Protein AF-A0A2G2LUG5-F1 (afdb_monomer_lite)

Secondary structure (DSSP, 8-state):
------PPPHHHHHHHHHHHHHHT--HHHHHHHHHHHHHHHHHHHHHHHHHHHHHHHHHHTT----HHHHHHHHHHTTSTTPPPPP--

Foldseek 3Di:
DDDDDDDDDPVPVVVLVVVCVVVVHDSVVVVVVVVVVVVVVVVVVVVVVVVVVVVVVCVVVVVDDDPVLQVVQVVQPPPPDRDDHDHD

Structure (mmCIF, N/CA/C/O backbone):
data_AF-A0A2G2LUG5-F1
#
_entry.id   AF-A0A2G2LUG5-F1
#
loop_
_atom_site.group_PDB
_atom_site.id
_atom_site.type_symbol
_atom_site.label_atom_id
_atom_site.label_alt_id
_atom_site.label_comp_id
_atom_site.label_asym_id
_atom_site.label_entity_id
_atom_site.label_seq_id
_atom_site.pdbx_PDB_ins_code
_atom_site.Cartn_x
_atom_site.Cartn_y
_atom_site.Cartn_z
_atom_site.occupancy
_atom_site.B_iso_or_equiv
_atom_site.auth_seq_id
_atom_site.auth_comp_id
_atom_site.auth_asym_id
_atom_site.auth_atom_id
_atom_site.pdbx_PDB_model_num
ATOM 1 N N . MET A 1 1 ? 4.323 -15.953 -20.339 1.00 66.62 1 MET A N 1
ATOM 2 C CA . MET A 1 1 ? 4.407 -14.496 -20.089 1.00 66.62 1 MET A CA 1
ATOM 3 C C . MET A 1 1 ? 3.706 -13.792 -21.233 1.00 66.62 1 MET A C 1
ATOM 5 O O . MET A 1 1 ? 4.019 -14.104 -22.374 1.00 66.62 1 MET A O 1
ATOM 9 N N . GLY A 1 2 ? 2.730 -12.931 -20.939 1.00 87.00 2 GLY A N 1
ATOM 10 C CA . GLY A 1 2 ? 2.101 -12.084 -21.956 1.00 87.00 2 GLY A CA 1
ATOM 11 C C . GLY A 1 2 ? 3.002 -10.899 -22.299 1.00 87.00 2 GLY A C 1
ATOM 12 O O . GLY A 1 2 ? 3.762 -10.443 -21.446 1.00 87.00 2 GLY A O 1
ATOM 13 N N . VAL A 1 3 ? 2.932 -10.420 -23.539 1.00 89.12 3 VAL A N 1
ATOM 14 C CA . VAL A 1 3 ? 3.627 -9.207 -23.981 1.00 89.12 3 VAL A CA 1
ATOM 15 C C . VAL A 1 3 ? 2.572 -8.168 -24.320 1.00 89.12 3 VAL A C 1
ATOM 17 O O . VAL A 1 3 ? 1.680 -8.433 -25.123 1.00 89.12 3 VAL A O 1
ATOM 20 N N . THR A 1 4 ? 2.696 -6.987 -23.723 1.00 90.69 4 THR A N 1
ATOM 21 C CA . THR A 1 4 ? 1.843 -5.835 -24.016 1.00 90.69 4 THR A CA 1
ATOM 22 C C . THR A 1 4 ? 2.714 -4.735 -24.601 1.00 90.69 4 THR A C 1
ATOM 24 O O . THR A 1 4 ? 3.714 -4.350 -23.997 1.00 90.69 4 THR A O 1
ATOM 27 N N . SER A 1 5 ? 2.348 -4.229 -25.780 1.00 91.56 5 SER A N 1
ATOM 2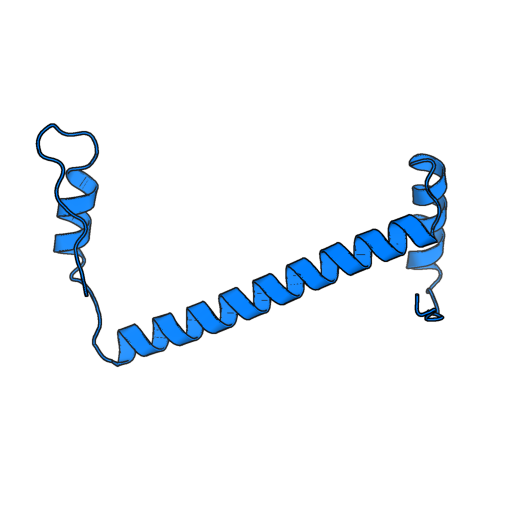8 C CA . SER A 1 5 ? 2.995 -3.051 -26.361 1.00 91.56 5 SER A CA 1
ATOM 29 C C . SER A 1 5 ? 2.359 -1.788 -25.786 1.00 91.56 5 SER A C 1
ATOM 31 O O . SER A 1 5 ? 1.136 -1.660 -25.775 1.00 91.56 5 SER A O 1
ATOM 33 N N . VAL A 1 6 ? 3.183 -0.863 -25.297 1.00 90.62 6 VAL A N 1
ATOM 34 C CA . VAL A 1 6 ? 2.738 0.402 -24.704 1.00 90.62 6 VAL A CA 1
ATOM 35 C C . VAL A 1 6 ? 3.417 1.544 -25.445 1.00 90.62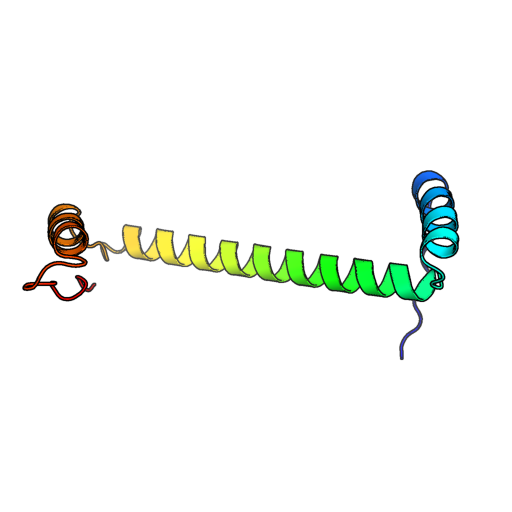 6 VAL A C 1
ATOM 37 O O . VAL A 1 6 ? 4.634 1.538 -25.621 1.00 90.62 6 VAL A O 1
ATOM 40 N N . ARG A 1 7 ? 2.634 2.539 -25.870 1.00 94.25 7 ARG A N 1
ATOM 41 C CA . ARG A 1 7 ? 3.170 3.780 -26.436 1.00 94.25 7 ARG A CA 1
ATOM 42 C C . ARG A 1 7 ? 3.595 4.698 -25.292 1.00 94.25 7 ARG A C 1
ATOM 44 O O . ARG A 1 7 ? 2.750 5.121 -24.508 1.00 94.25 7 ARG A O 1
ATOM 51 N N . LEU A 1 8 ? 4.886 5.000 -25.211 1.00 93.94 8 LEU A N 1
ATOM 52 C CA . LEU A 1 8 ? 5.424 5.967 -24.258 1.00 93.94 8 LEU A CA 1
ATOM 53 C C . LEU A 1 8 ? 5.490 7.345 -24.913 1.00 93.94 8 LEU A C 1
ATOM 55 O O . LEU A 1 8 ? 5.871 7.465 -26.075 1.00 93.94 8 LEU A O 1
ATOM 59 N N . GLN A 1 9 ? 5.092 8.375 -24.170 1.00 96.56 9 GLN A N 1
ATOM 60 C CA . GLN A 1 9 ? 5.305 9.753 -24.596 1.00 96.56 9 GLN A CA 1
ATOM 61 C C . GLN A 1 9 ? 6.761 10.165 -24.294 1.00 96.56 9 GLN A C 1
ATOM 63 O O . GLN A 1 9 ? 7.356 9.614 -23.355 1.00 96.56 9 GLN A O 1
ATOM 68 N N . PRO A 1 10 ? 7.358 11.105 -25.052 1.00 95.44 10 PRO A N 1
ATOM 69 C CA . PRO A 1 10 ? 8.761 11.497 -24.881 1.00 95.44 10 PRO A CA 1
ATOM 70 C C . PRO A 1 10 ? 9.125 11.948 -23.459 1.00 95.44 10 PRO A C 1
ATOM 72 O O . PRO A 1 10 ? 10.246 11.713 -23.002 1.00 95.44 10 PRO A O 1
ATOM 75 N N . GLU A 1 11 ? 8.185 12.555 -22.735 1.00 96.88 11 GLU A N 1
ATOM 76 C CA . GLU A 1 11 ? 8.350 12.980 -21.343 1.00 96.88 11 GLU A CA 1
ATOM 77 C C . GLU A 1 11 ? 8.485 11.816 -20.352 1.00 96.88 11 GLU A C 1
ATOM 79 O O . GLU A 1 11 ? 8.985 12.018 -19.250 1.00 96.88 11 GLU A O 1
ATOM 84 N N . ILE A 1 12 ? 8.094 10.597 -20.735 1.00 96.00 12 ILE A N 1
ATOM 85 C CA . ILE A 1 12 ? 8.293 9.374 -19.944 1.00 96.00 12 ILE A CA 1
ATOM 86 C C . ILE A 1 12 ? 9.485 8.577 -20.470 1.00 96.00 12 ILE A C 1
ATOM 88 O O . ILE A 1 12 ? 10.287 8.069 -19.686 1.00 96.00 12 ILE A O 1
ATOM 92 N N . GLU A 1 13 ? 9.627 8.473 -21.792 1.00 96.00 13 GLU A N 1
ATOM 93 C CA . GLU A 1 13 ? 10.672 7.658 -22.411 1.00 96.00 13 GLU A CA 1
ATOM 94 C C . GLU A 1 13 ? 12.082 8.176 -22.099 1.00 96.00 13 GLU A C 1
ATOM 96 O O . GLU A 1 13 ? 12.943 7.391 -21.695 1.00 96.00 13 GLU A O 1
ATOM 101 N N . ASN A 1 14 ? 12.315 9.488 -22.217 1.00 96.38 14 ASN A N 1
ATOM 102 C CA . ASN A 1 14 ? 13.643 10.066 -21.992 1.00 96.38 14 ASN A CA 1
ATOM 103 C C . ASN A 1 14 ? 14.114 9.904 -20.531 1.00 96.38 14 ASN A C 1
ATOM 105 O O . ASN A 1 14 ? 15.236 9.431 -20.317 1.00 96.38 14 ASN A O 1
ATOM 109 N N . PRO A 1 15 ? 13.298 10.220 -19.501 1.00 97.44 15 PRO A N 1
ATOM 110 C CA . PRO A 1 15 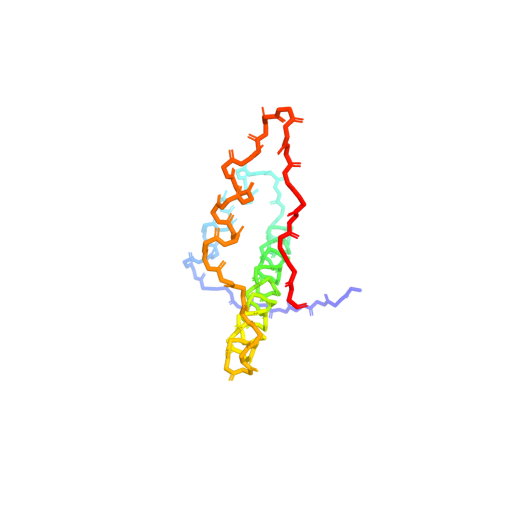? 13.679 9.942 -18.117 1.00 97.44 15 PRO A CA 1
ATOM 111 C C . PRO A 1 15 ? 13.866 8.451 -17.829 1.00 97.44 15 PRO A C 1
ATOM 113 O O . PRO A 1 15 ? 14.790 8.095 -17.098 1.00 97.44 15 PRO A O 1
ATOM 116 N N . LEU A 1 16 ? 13.034 7.580 -18.410 1.00 97.00 16 LEU A N 1
ATOM 117 C CA . LEU A 1 16 ? 13.141 6.133 -18.224 1.00 97.00 16 LEU A CA 1
ATOM 118 C C . LEU A 1 16 ? 14.458 5.580 -18.784 1.00 97.00 16 LEU A C 1
ATOM 120 O O . LEU A 1 16 ? 15.101 4.772 -18.118 1.00 97.00 16 LEU A O 1
ATOM 124 N N . GLU A 1 17 ? 14.879 6.032 -19.966 1.00 97.19 17 GLU A N 1
ATOM 125 C CA . GLU A 1 17 ? 16.158 5.658 -20.587 1.00 97.19 17 GLU A CA 1
ATOM 126 C C . GLU A 1 17 ? 17.363 6.136 -19.756 1.00 97.19 17 GLU A C 1
ATOM 128 O O . GLU A 1 17 ? 18.348 5.417 -19.567 1.00 97.19 17 GLU A O 1
ATOM 133 N N . ASN A 1 18 ? 17.291 7.348 -19.206 1.00 97.81 18 ASN A N 1
ATOM 134 C CA . ASN A 1 18 ? 18.340 7.859 -18.325 1.00 97.81 18 ASN A CA 1
ATOM 135 C C . ASN A 1 18 ? 18.408 7.063 -17.015 1.00 97.81 18 ASN A C 1
ATOM 137 O O . ASN A 1 18 ? 19.495 6.717 -16.546 1.00 97.81 18 ASN A O 1
ATOM 141 N N . LEU A 1 19 ? 17.250 6.733 -16.440 1.00 97.75 19 LEU A N 1
ATOM 142 C CA . LEU A 1 19 ? 17.160 5.942 -15.220 1.00 97.75 19 LEU A CA 1
ATOM 143 C C . LEU A 1 19 ? 17.659 4.509 -15.436 1.00 97.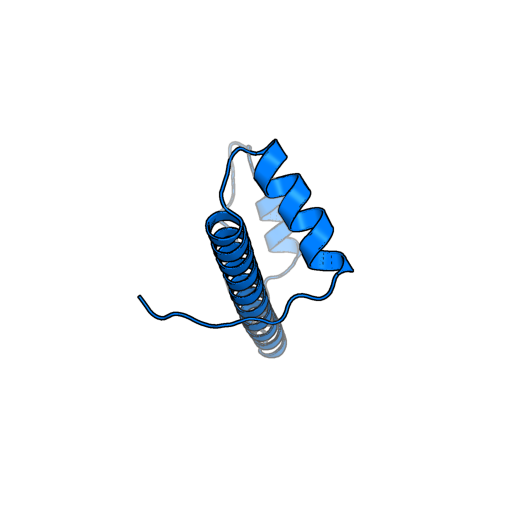75 19 LEU A C 1
ATOM 145 O O . LEU A 1 19 ? 18.384 3.991 -14.589 1.00 97.75 19 LEU A O 1
ATOM 149 N N . SER A 1 20 ? 17.336 3.891 -16.575 1.00 98.19 20 SER A N 1
ATOM 150 C CA . SER A 1 20 ? 17.800 2.544 -16.921 1.00 98.19 20 SER A CA 1
ATOM 151 C C . SER A 1 20 ? 19.324 2.469 -16.986 1.00 98.19 20 SER A C 1
ATOM 153 O O . SER A 1 20 ? 19.916 1.555 -16.415 1.00 98.19 20 SER A O 1
ATOM 155 N N . LYS A 1 21 ? 19.970 3.477 -17.588 1.00 97.94 21 LYS A N 1
ATOM 156 C CA . LYS A 1 21 ? 21.438 3.588 -17.623 1.00 97.94 21 LYS A CA 1
ATOM 157 C C . LYS A 1 21 ? 22.029 3.810 -16.234 1.00 97.94 21 LYS A C 1
ATOM 159 O O . LYS A 1 21 ? 22.989 3.145 -15.867 1.00 97.94 21 LYS A O 1
ATOM 164 N N . LYS A 1 22 ? 21.447 4.722 -15.448 1.00 98.19 22 LYS A N 1
ATOM 165 C CA . LYS A 1 22 ? 21.936 5.057 -14.100 1.00 98.19 22 LYS A CA 1
ATOM 166 C C . LYS A 1 22 ? 21.873 3.870 -13.137 1.00 98.19 22 LYS A C 1
ATOM 168 O O . LYS A 1 22 ? 22.743 3.738 -12.284 1.00 98.19 22 LYS A O 1
ATOM 173 N N . LEU A 1 23 ? 20.829 3.051 -13.243 1.00 97.44 23 LEU A N 1
ATOM 174 C CA . LEU A 1 23 ? 20.600 1.912 -12.353 1.00 97.44 23 LEU A CA 1
ATOM 175 C C . LEU A 1 23 ? 21.190 0.596 -12.871 1.00 97.44 23 LEU A C 1
ATOM 177 O O . LEU A 1 23 ? 21.072 -0.407 -12.173 1.00 97.44 23 LEU A O 1
ATOM 181 N N . ASP A 1 24 ? 21.774 0.586 -14.072 1.00 97.31 24 ASP A N 1
ATOM 182 C CA . ASP A 1 24 ? 22.219 -0.630 -14.764 1.00 97.31 24 ASP A CA 1
ATOM 183 C C . ASP A 1 24 ? 21.114 -1.709 -14.824 1.00 97.31 24 ASP A C 1
ATOM 185 O O . ASP A 1 24 ? 21.250 -2.871 -14.420 1.00 97.31 24 ASP A O 1
ATOM 189 N N . ARG A 1 25 ? 19.927 -1.280 -15.269 1.00 97.88 25 ARG A N 1
ATOM 190 C CA . ARG A 1 25 ? 18.729 -2.122 -15.408 1.00 97.88 25 ARG A CA 1
ATOM 191 C C . ARG A 1 25 ? 18.043 -1.849 -16.732 1.00 97.88 25 ARG A C 1
ATOM 193 O O . ARG A 1 25 ? 18.019 -0.721 -17.197 1.00 97.88 25 ARG A O 1
ATOM 200 N N . SER A 1 26 ? 17.416 -2.863 -17.325 1.00 97.38 26 SER A N 1
ATOM 201 C CA . SER A 1 26 ? 16.664 -2.675 -18.571 1.00 97.38 26 SER A CA 1
ATOM 202 C C . SER A 1 26 ? 15.395 -1.841 -18.353 1.00 97.38 26 SER A C 1
ATOM 204 O O . SER A 1 26 ? 14.763 -1.910 -17.295 1.00 97.38 26 SER A O 1
ATOM 206 N N . LYS A 1 27 ? 14.952 -1.113 -19.389 1.00 94.94 27 LYS A N 1
ATOM 207 C CA . LYS A 1 27 ? 13.655 -0.409 -19.371 1.00 94.94 27 LYS A CA 1
ATOM 208 C C . LYS A 1 27 ? 12.502 -1.350 -19.022 1.00 94.94 27 LYS A C 1
ATOM 210 O O . LYS A 1 27 ? 11.651 -1.003 -18.214 1.00 94.94 27 LYS A O 1
ATOM 215 N N . ASN A 1 28 ? 12.515 -2.569 -19.567 1.00 94.56 28 ASN A N 1
ATOM 216 C CA . ASN A 1 28 ? 11.507 -3.587 -19.270 1.00 94.56 28 ASN A CA 1
ATOM 217 C C . ASN A 1 28 ? 11.463 -3.954 -17.777 1.00 94.56 28 ASN A C 1
ATOM 219 O O . ASN A 1 28 ? 10.379 -4.104 -17.218 1.00 94.56 28 ASN A O 1
ATOM 223 N N . TYR A 1 29 ? 12.620 -4.083 -17.119 1.00 96.06 29 TYR A N 1
ATOM 224 C CA . TYR A 1 29 ? 12.672 -4.347 -15.680 1.00 96.06 29 TYR A CA 1
ATOM 225 C C . TYR A 1 29 ? 12.013 -3.211 -14.887 1.00 96.06 29 TYR A C 1
ATOM 227 O O . TYR A 1 29 ? 11.141 -3.464 -14.058 1.00 96.06 29 TYR A O 1
ATOM 235 N N . LEU A 1 30 ? 12.375 -1.961 -15.192 1.00 96.81 30 LEU A N 1
ATOM 236 C CA . LEU A 1 30 ? 11.836 -0.783 -14.509 1.00 96.81 30 LEU A CA 1
ATOM 237 C C . LEU A 1 30 ? 10.333 -0.594 -14.756 1.00 96.81 30 LEU A C 1
ATOM 239 O O . LEU A 1 30 ? 9.600 -0.299 -13.818 1.00 96.81 30 LEU A O 1
ATOM 243 N N . ILE A 1 31 ? 9.856 -0.828 -15.983 1.00 95.75 31 ILE A N 1
ATOM 244 C CA . ILE A 1 31 ? 8.425 -0.779 -16.317 1.00 95.75 31 ILE A CA 1
ATOM 245 C C . ILE A 1 31 ? 7.652 -1.822 -15.505 1.00 95.75 31 ILE A C 1
ATOM 247 O O . ILE A 1 31 ? 6.645 -1.492 -14.883 1.00 95.75 31 ILE A O 1
ATOM 251 N N . ASN A 1 32 ? 8.131 -3.068 -15.457 1.00 95.44 32 ASN A N 1
ATOM 252 C CA . ASN A 1 32 ? 7.471 -4.113 -14.672 1.00 95.44 32 ASN A CA 1
ATOM 253 C C . ASN A 1 32 ? 7.461 -3.785 -13.176 1.00 95.44 32 ASN A C 1
ATOM 255 O O . ASN A 1 32 ? 6.461 -4.032 -12.506 1.00 95.44 32 ASN A O 1
ATOM 259 N N . GLN A 1 33 ? 8.547 -3.214 -12.655 1.00 96.88 33 GLN A N 1
ATOM 260 C CA . GLN A 1 33 ? 8.609 -2.776 -11.265 1.00 96.88 33 GLN A CA 1
ATOM 261 C C . GLN A 1 33 ? 7.583 -1.669 -10.978 1.00 96.88 33 GLN A C 1
ATOM 263 O O . GLN A 1 33 ? 6.797 -1.791 -10.041 1.00 96.88 33 GLN A O 1
ATOM 268 N N . ALA A 1 34 ? 7.515 -0.646 -11.832 1.00 96.31 34 ALA A N 1
ATOM 269 C CA . ALA A 1 34 ? 6.554 0.444 -11.695 1.00 96.31 34 ALA A CA 1
ATOM 270 C C . ALA A 1 34 ? 5.098 -0.046 -11.770 1.00 96.31 34 ALA A C 1
ATOM 272 O O . ALA A 1 34 ? 4.255 0.411 -10.998 1.00 96.31 34 ALA A O 1
ATOM 273 N N . ILE A 1 35 ? 4.801 -1.006 -12.655 1.00 96.00 35 ILE A N 1
ATOM 274 C CA . ILE A 1 35 ? 3.471 -1.625 -12.755 1.00 96.00 35 ILE A CA 1
ATOM 275 C C . ILE A 1 35 ? 3.127 -2.377 -11.466 1.00 96.00 35 ILE A C 1
ATOM 277 O O . ILE A 1 35 ? 2.031 -2.194 -10.941 1.00 96.00 35 ILE A O 1
ATOM 281 N N . LYS A 1 36 ? 4.049 -3.179 -10.917 1.00 97.44 36 LYS A N 1
ATOM 282 C CA . LYS A 1 36 ? 3.827 -3.886 -9.642 1.00 97.44 36 LYS A CA 1
ATOM 283 C C . LYS A 1 36 ? 3.504 -2.913 -8.512 1.00 97.44 36 LYS A C 1
ATOM 285 O O . LYS A 1 36 ? 2.530 -3.109 -7.793 1.00 97.44 36 LYS A O 1
ATOM 290 N N . GLU A 1 37 ? 4.284 -1.846 -8.385 1.00 98.12 37 GLU A N 1
ATOM 291 C CA . GLU A 1 37 ? 4.076 -0.820 -7.358 1.00 98.12 37 GLU A CA 1
ATOM 292 C C . GLU A 1 37 ? 2.781 -0.028 -7.574 1.00 98.12 37 GLU A C 1
ATOM 294 O O . GLU A 1 37 ? 2.119 0.370 -6.616 1.00 98.12 37 GLU A O 1
ATOM 299 N N . PHE A 1 38 ? 2.390 0.222 -8.824 1.00 97.81 38 PHE A N 1
ATOM 300 C CA . PHE A 1 38 ? 1.106 0.844 -9.139 1.00 97.81 38 PHE A CA 1
ATOM 301 C C . PHE A 1 38 ? -0.072 -0.045 -8.725 1.00 97.81 38 PHE A C 1
ATOM 303 O O . PHE A 1 38 ? -0.971 0.428 -8.032 1.00 97.81 38 PHE A O 1
ATOM 310 N N . LEU A 1 39 ? -0.039 -1.329 -9.088 1.00 98.12 39 LEU A N 1
ATOM 311 C CA . LEU A 1 39 ? -1.085 -2.289 -8.732 1.00 98.12 39 LEU A CA 1
ATOM 312 C C . LEU A 1 39 ? -1.198 -2.469 -7.215 1.00 98.12 39 LEU A C 1
ATOM 314 O O . LEU A 1 39 ? -2.304 -2.438 -6.684 1.00 98.12 39 LEU A O 1
ATOM 318 N N . ALA A 1 40 ? -0.069 -2.576 -6.510 1.00 98.19 40 ALA A N 1
ATOM 319 C CA . ALA A 1 40 ? -0.058 -2.672 -5.051 1.00 98.19 40 ALA A CA 1
ATOM 320 C C . ALA A 1 40 ? -0.698 -1.440 -4.390 1.00 98.19 40 ALA A C 1
ATOM 322 O O . ALA A 1 40 ? -1.531 -1.579 -3.497 1.00 98.19 40 ALA A O 1
ATOM 323 N N . ARG A 1 41 ? -0.366 -0.230 -4.865 1.00 98.31 41 ARG A N 1
ATOM 324 C CA . ARG A 1 41 ? -0.985 1.011 -4.373 1.00 98.31 41 ARG A CA 1
ATOM 325 C C . ARG A 1 41 ? -2.488 1.045 -4.629 1.00 98.31 41 ARG A C 1
ATOM 327 O O . ARG A 1 41 ? -3.226 1.435 -3.732 1.00 98.31 41 ARG A O 1
ATOM 334 N N . LYS A 1 42 ? -2.939 0.626 -5.816 1.00 98.12 42 LYS A N 1
ATOM 335 C CA . LYS A 1 42 ? -4.368 0.604 -6.158 1.00 98.12 42 LYS A CA 1
ATOM 336 C C . LYS A 1 42 ? -5.156 -0.404 -5.332 1.00 98.12 42 LYS A C 1
ATOM 338 O O . LYS A 1 42 ? -6.212 -0.054 -4.825 1.00 98.12 42 LYS A O 1
ATOM 343 N N . SER A 1 43 ? -4.606 -1.596 -5.118 1.00 97.62 43 SER A N 1
ATOM 344 C CA . SER A 1 43 ? -5.221 -2.599 -4.245 1.00 97.62 43 SER A CA 1
ATOM 345 C C . SER A 1 43 ? -5.331 -2.112 -2.797 1.00 97.62 43 SER A C 1
ATOM 347 O O . SER A 1 43 ? -6.365 -2.306 -2.167 1.00 97.62 43 SER A O 1
ATOM 349 N N . LEU A 1 44 ? -4.302 -1.432 -2.277 1.00 98.00 44 LEU A N 1
ATOM 350 C CA . LEU A 1 44 ? -4.347 -0.859 -0.930 1.00 98.00 44 LEU A CA 1
ATOM 351 C C . LEU A 1 44 ? -5.368 0.283 -0.813 1.00 98.00 44 LEU A C 1
ATOM 353 O O . LEU A 1 44 ? -6.029 0.415 0.213 1.00 98.00 44 LEU A O 1
ATOM 357 N N . GLU A 1 45 ? -5.479 1.128 -1.838 1.00 98.06 45 GLU A N 1
ATOM 358 C CA . GLU A 1 45 ? -6.474 2.205 -1.900 1.00 98.06 45 GLU A CA 1
ATOM 359 C C . GLU A 1 45 ? -7.901 1.645 -1.867 1.00 98.06 45 GLU A C 1
ATOM 361 O O . GLU A 1 45 ? -8.717 2.109 -1.075 1.00 98.06 45 GLU A O 1
ATOM 366 N N . GLU A 1 46 ? -8.173 0.610 -2.663 1.00 97.88 46 GLU A N 1
ATOM 367 C CA . GLU A 1 46 ? -9.463 -0.085 -2.694 1.00 97.88 46 GLU A CA 1
ATOM 368 C C . GLU A 1 46 ? -9.786 -0.751 -1.350 1.00 97.88 46 GLU A C 1
ATOM 370 O O . GLU A 1 46 ? -10.868 -0.546 -0.806 1.00 97.88 46 GLU A O 1
ATOM 375 N N . GLN A 1 47 ? -8.819 -1.447 -0.743 1.00 98.12 47 GLN A N 1
ATOM 376 C CA . GLN A 1 47 ? -8.995 -2.037 0.586 1.00 98.12 47 GLN A CA 1
ATOM 377 C C . GLN A 1 47 ? -9.356 -0.976 1.637 1.00 98.12 47 GLN A C 1
ATOM 379 O O . GLN A 1 47 ? -10.306 -1.153 2.397 1.00 98.12 47 GLN A O 1
ATOM 384 N N . ARG A 1 48 ? -8.619 0.140 1.674 1.00 98.06 48 ARG A N 1
ATOM 385 C CA . ARG A 1 48 ? -8.882 1.242 2.614 1.00 98.06 48 ARG A CA 1
ATOM 386 C C . ARG A 1 48 ? -10.251 1.866 2.388 1.00 98.06 48 ARG A C 1
ATOM 388 O O . ARG A 1 48 ? -10.906 2.270 3.349 1.00 98.06 48 ARG A O 1
ATOM 395 N N . TRP A 1 49 ? -10.678 1.967 1.133 1.00 98.06 49 TRP A N 1
ATOM 396 C CA . TRP A 1 49 ? -12.004 2.459 0.792 1.00 98.06 49 TRP A CA 1
ATOM 397 C C . TRP A 1 49 ? -13.091 1.538 1.351 1.00 98.06 49 TRP A C 1
ATOM 399 O O . TRP A 1 49 ? -13.973 2.001 2.075 1.00 98.06 49 TRP A O 1
ATOM 409 N N . ASP A 1 50 ? -12.977 0.232 1.120 1.00 98.06 50 ASP A N 1
ATOM 410 C CA . ASP A 1 50 ? -13.923 -0.760 1.634 1.00 98.06 50 ASP A CA 1
ATOM 411 C C . ASP A 1 50 ? -13.965 -0.792 3.167 1.00 98.06 50 ASP A C 1
ATOM 413 O O . ASP A 1 50 ? -15.041 -0.863 3.765 1.0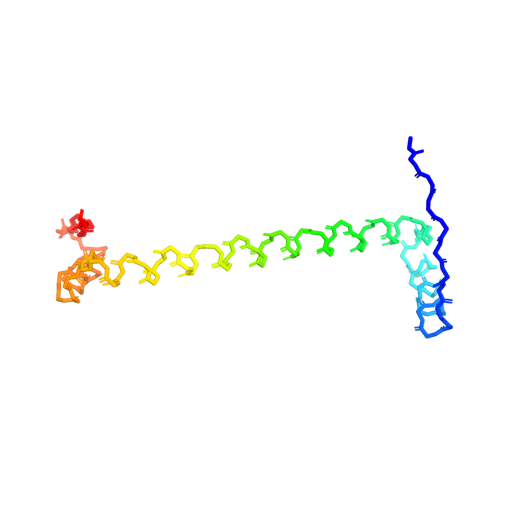0 98.06 50 ASP A O 1
ATOM 417 N N . GLU A 1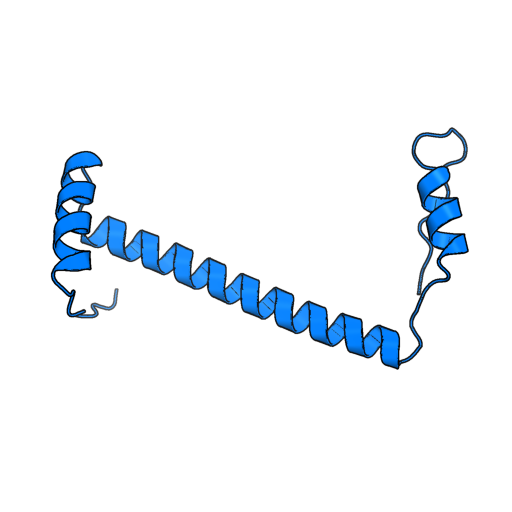 51 ? -12.807 -0.720 3.825 1.00 97.75 51 GLU A N 1
ATOM 418 C CA . GLU A 1 51 ? -12.700 -0.602 5.285 1.00 97.75 51 GLU A CA 1
ATOM 419 C C . GLU A 1 51 ? -13.396 0.663 5.800 1.00 97.75 51 GLU A C 1
ATOM 421 O O . GLU A 1 51 ? -14.132 0.606 6.786 1.00 97.75 51 GLU A O 1
ATOM 426 N N . THR A 1 52 ? -13.232 1.788 5.102 1.00 97.50 52 THR A N 1
ATOM 427 C CA . THR A 1 52 ? -13.873 3.062 5.457 1.00 97.50 52 THR A CA 1
ATOM 428 C C . THR A 1 52 ? -15.393 2.965 5.370 1.00 97.50 52 THR A C 1
ATOM 430 O O . THR A 1 52 ? -16.090 3.383 6.295 1.00 97.50 52 THR A O 1
ATOM 433 N N . ILE A 1 53 ? -15.927 2.379 4.295 1.00 97.81 53 ILE A N 1
ATOM 434 C CA . ILE A 1 53 ? -17.373 2.176 4.141 1.00 97.81 53 ILE A CA 1
ATOM 435 C C . ILE A 1 53 ? -17.916 1.278 5.258 1.00 97.81 53 ILE A C 1
ATOM 437 O O . ILE A 1 53 ? -18.903 1.636 5.901 1.00 97.81 53 ILE A O 1
ATOM 441 N N . LYS A 1 54 ? -17.232 0.168 5.566 1.00 96.31 54 LYS A N 1
ATOM 442 C CA . LYS A 1 54 ? -17.611 -0.722 6.678 1.00 96.31 54 LYS A CA 1
ATOM 443 C C . LYS A 1 54 ? -17.609 0.000 8.027 1.00 96.31 54 LYS A C 1
ATOM 445 O O . LYS A 1 54 ? -18.532 -0.192 8.817 1.00 96.31 54 LYS A O 1
ATOM 450 N N . ALA A 1 55 ? -16.607 0.838 8.292 1.00 94.12 55 ALA A N 1
ATOM 451 C CA . ALA A 1 55 ? -16.533 1.628 9.520 1.00 94.12 55 ALA A CA 1
ATOM 452 C C . ALA A 1 55 ? -17.694 2.631 9.623 1.00 94.12 55 ALA A C 1
ATOM 454 O O . ALA A 1 55 ? -18.339 2.725 10.669 1.00 94.12 55 ALA A O 1
ATOM 455 N N . ILE A 1 56 ? -18.018 3.328 8.528 1.00 96.56 56 ILE A N 1
ATOM 456 C CA . ILE A 1 56 ? -19.162 4.250 8.463 1.00 96.56 56 ILE A CA 1
ATOM 457 C C . ILE A 1 56 ? -20.476 3.511 8.745 1.00 96.56 56 ILE A C 1
ATOM 459 O O . ILE A 1 56 ? -21.305 4.006 9.510 1.00 96.56 56 ILE A O 1
ATOM 463 N N . ASP A 1 57 ? -20.672 2.329 8.163 1.00 96.56 57 ASP A N 1
ATOM 464 C CA . ASP A 1 57 ? -21.882 1.533 8.385 1.00 96.56 57 ASP A CA 1
ATOM 465 C C . ASP A 1 57 ? -21.977 1.007 9.825 1.00 96.56 57 ASP A C 1
ATOM 467 O O . ASP A 1 57 ? -23.064 1.019 10.407 1.00 96.56 57 ASP A O 1
ATOM 471 N N . SER A 1 58 ? -20.851 0.633 10.446 1.00 94.06 58 SER A N 1
ATOM 472 C CA . SER A 1 58 ? -20.792 0.271 11.870 1.00 94.06 58 SER A CA 1
ATOM 473 C C . SER A 1 58 ? -21.326 1.405 12.746 1.00 94.06 58 SER A C 1
ATOM 475 O O . SER A 1 58 ? -22.262 1.197 13.523 1.00 94.06 58 SER A O 1
ATOM 477 N N . VAL A 1 59 ? -20.819 2.626 12.543 1.00 93.69 59 VAL A N 1
ATOM 478 C CA . VAL A 1 59 ? -21.258 3.817 13.286 1.00 93.69 59 VAL A CA 1
ATOM 479 C C . VAL A 1 59 ? -22.744 4.096 13.056 1.00 93.69 59 VAL A C 1
ATOM 481 O O . VAL A 1 59 ? -23.485 4.293 14.017 1.00 93.69 59 VAL A O 1
ATOM 484 N N . LYS A 1 60 ? -23.217 4.048 11.803 1.00 95.19 60 LYS A N 1
ATOM 485 C CA . LYS A 1 60 ? -24.646 4.229 11.478 1.00 95.19 60 LYS A CA 1
ATOM 486 C C . LYS A 1 60 ? -25.543 3.189 12.148 1.00 95.19 60 LYS A C 1
ATOM 488 O O . LYS A 1 60 ? -26.680 3.503 12.484 1.00 95.19 60 LYS A O 1
ATOM 493 N N . SER A 1 61 ? -25.046 1.969 12.343 1.00 95.19 61 SER A N 1
ATOM 494 C CA . SER A 1 61 ? -25.768 0.895 13.035 1.00 95.19 61 SER A CA 1
ATOM 495 C C . SER A 1 61 ? -25.723 0.992 14.566 1.00 95.19 61 SER A C 1
ATOM 497 O O . SER A 1 61 ? -26.253 0.113 15.240 1.00 95.19 61 SER A O 1
ATOM 499 N N . GLY A 1 62 ? -25.103 2.038 15.124 1.00 93.56 62 GLY A N 1
ATOM 500 C CA . GLY A 1 62 ? -24.974 2.233 16.570 1.00 93.56 62 GLY A CA 1
ATOM 501 C C . GLY A 1 62 ? -23.908 1.355 17.229 1.00 93.56 62 GLY A C 1
ATOM 502 O O . GLY A 1 62 ? -23.806 1.351 18.450 1.00 93.56 62 GLY A O 1
ATOM 503 N N . LYS A 1 63 ? -23.097 0.636 16.442 1.00 93.12 63 LYS A N 1
ATOM 504 C CA . LYS A 1 63 ? -21.942 -0.129 16.927 1.00 93.12 63 LYS A CA 1
ATOM 505 C C . LYS A 1 63 ? -20.781 0.828 17.181 1.00 93.12 63 LYS A C 1
ATOM 507 O O . LYS A 1 63 ? -19.879 0.963 16.347 1.00 93.12 63 LYS A O 1
ATOM 512 N N . VAL A 1 64 ? -20.852 1.519 18.313 1.00 92.25 64 VAL A N 1
ATOM 513 C CA . VAL A 1 64 ? -19.851 2.472 18.801 1.00 92.25 64 VAL A CA 1
ATOM 514 C C . VAL A 1 64 ? -19.490 2.160 20.251 1.00 92.25 64 VAL A C 1
ATOM 516 O O . VAL A 1 64 ? -20.334 1.707 21.016 1.00 92.25 64 VAL A O 1
ATOM 519 N N . ILE A 1 65 ? -18.240 2.429 20.620 1.00 93.25 65 ILE A N 1
ATOM 520 C CA . ILE A 1 65 ? -17.753 2.365 22.003 1.00 93.25 65 ILE A CA 1
ATOM 521 C C . ILE A 1 65 ? -17.745 3.789 22.562 1.00 93.25 65 ILE A C 1
ATOM 523 O O . ILE A 1 65 ? -17.458 4.743 21.832 1.00 93.25 65 ILE A O 1
ATOM 527 N N . ALA A 1 66 ? -18.065 3.948 23.846 1.00 94.00 66 ALA A N 1
ATOM 528 C CA . ALA A 1 66 ? -17.997 5.243 24.505 1.00 94.00 66 ALA A CA 1
ATOM 529 C C . ALA A 1 66 ? -16.544 5.737 24.595 1.00 94.00 66 ALA A C 1
ATOM 531 O O . ALA A 1 66 ? -15.663 5.024 25.066 1.00 94.00 66 ALA A O 1
ATOM 532 N N . GLU A 1 67 ? -16.306 6.994 24.214 1.00 94.62 67 GLU A N 1
ATOM 533 C CA . GLU A 1 67 ? -14.983 7.636 24.291 1.00 94.62 67 GLU A CA 1
ATOM 534 C C . GLU A 1 67 ? -14.343 7.476 25.678 1.00 94.62 67 GLU A C 1
ATOM 536 O O . GLU A 1 67 ? -13.161 7.174 25.788 1.00 94.62 67 GLU A O 1
ATOM 541 N N . LYS A 1 68 ? -15.146 7.617 26.739 1.00 96.25 68 LYS A N 1
ATOM 542 C CA . LYS A 1 68 ? -14.683 7.486 28.120 1.00 96.25 68 LYS A CA 1
ATOM 543 C C . LYS A 1 68 ? -14.052 6.117 28.402 1.00 96.25 68 LYS A C 1
ATOM 545 O O . LYS A 1 68 ? -12.994 6.074 29.015 1.00 96.25 68 LYS A O 1
ATOM 550 N N . GLU A 1 69 ? -14.668 5.032 27.936 1.00 94.69 69 GLU A N 1
ATOM 551 C CA . GLU A 1 69 ? -14.141 3.671 28.124 1.00 94.69 69 GLU A CA 1
ATOM 552 C C . GLU A 1 69 ? -12.825 3.479 27.358 1.00 94.69 69 GLU A C 1
ATOM 554 O O . GLU A 1 69 ? -11.893 2.855 27.860 1.00 94.69 69 GLU A O 1
ATOM 559 N N . VAL A 1 70 ? -12.718 4.070 26.162 1.00 95.88 70 VAL A N 1
ATOM 560 C CA . VAL A 1 70 ? -11.475 4.066 25.377 1.00 95.88 70 VAL A CA 1
ATOM 561 C C . VAL A 1 70 ? -10.375 4.858 26.085 1.00 95.88 70 VAL A C 1
ATOM 563 O O . VAL A 1 70 ? -9.245 4.385 26.148 1.00 95.88 70 VAL A O 1
ATOM 566 N N . ASN A 1 71 ? -10.688 6.032 26.635 1.00 96.94 71 ASN A N 1
ATOM 567 C CA . ASN A 1 71 ? -9.715 6.868 27.340 1.00 96.94 71 ASN A CA 1
ATOM 568 C C . ASN A 1 71 ? -9.213 6.190 28.620 1.00 96.94 71 ASN A C 1
ATOM 570 O O . ASN A 1 71 ? -8.006 6.123 28.821 1.00 96.94 71 ASN A O 1
ATOM 574 N N . GLU A 1 72 ? -10.109 5.630 29.439 1.00 96.44 72 GLU A N 1
ATOM 575 C CA . GLU A 1 72 ? -9.729 4.884 30.650 1.00 96.44 72 GLU A CA 1
ATOM 576 C C . GLU A 1 72 ? -8.798 3.710 30.310 1.00 96.44 72 GLU A C 1
ATOM 578 O O . GLU A 1 72 ? -7.791 3.492 30.986 1.00 96.44 72 GLU A O 1
ATOM 583 N N . TRP A 1 73 ? -9.080 2.994 29.218 1.00 97.19 73 TRP A N 1
ATOM 584 C CA . TRP A 1 73 ? -8.207 1.936 28.720 1.00 97.19 73 TRP A CA 1
ATOM 585 C C . TRP A 1 73 ? -6.837 2.459 28.261 1.00 97.19 73 TRP A C 1
ATOM 587 O O . TRP A 1 73 ? -5.814 1.946 28.712 1.00 97.19 73 TRP A O 1
ATOM 597 N N . LEU A 1 74 ? -6.790 3.494 27.418 1.00 97.00 74 LEU A N 1
ATOM 598 C CA . LEU A 1 74 ? -5.533 4.070 26.919 1.00 97.00 74 LEU A CA 1
ATOM 599 C C . LEU A 1 74 ? -4.657 4.641 28.043 1.00 97.00 74 LEU A C 1
ATOM 601 O O . LEU A 1 74 ? -3.435 4.525 27.988 1.00 97.00 74 LEU A O 1
ATOM 605 N N . GLU A 1 75 ? -5.262 5.244 29.066 1.00 96.94 75 GLU A N 1
ATOM 606 C CA . GLU A 1 75 ? -4.553 5.786 30.232 1.00 96.94 75 GLU A CA 1
ATOM 607 C C . GLU A 1 75 ? -3.942 4.693 31.117 1.00 96.94 75 GLU A C 1
ATOM 609 O O . GLU A 1 75 ? -2.959 4.940 31.816 1.00 96.94 75 GLU A O 1
ATOM 614 N N . SER A 1 76 ? -4.497 3.481 31.080 1.00 97.06 76 SER A N 1
ATOM 615 C CA . SER A 1 76 ? -4.000 2.346 31.860 1.00 97.06 76 SER A CA 1
ATOM 616 C C . SER A 1 76 ? -2.752 1.679 31.264 1.00 97.06 76 SER A C 1
ATOM 618 O O . SER A 1 76 ? -2.078 0.912 31.959 1.00 97.06 76 SER A O 1
ATOM 620 N N . TRP A 1 77 ? -2.417 1.968 30.001 1.00 97.31 77 TRP A N 1
ATOM 621 C CA . TRP A 1 77 ? -1.291 1.353 29.296 1.00 97.31 77 TRP A CA 1
ATOM 622 C C . TRP A 1 77 ? 0.049 1.615 29.982 1.00 97.31 77 TRP A C 1
ATOM 624 O O . TRP A 1 77 ? 0.405 2.755 30.291 1.00 97.31 77 TRP A O 1
ATOM 634 N N . GLY A 1 78 ? 0.832 0.554 30.185 1.00 95.00 78 GLY A N 1
ATOM 635 C CA . GLY A 1 78 ? 2.140 0.651 30.837 1.00 95.00 78 GLY A CA 1
ATOM 636 C C . GLY A 1 78 ? 2.072 0.880 32.350 1.00 95.00 78 GLY A C 1
ATOM 637 O O . GLY A 1 78 ? 3.102 1.160 32.968 1.00 95.00 78 GLY A O 1
ATOM 638 N N . THR A 1 79 ? 0.887 0.751 32.953 1.00 96.00 79 THR A N 1
ATOM 639 C CA . THR A 1 79 ? 0.709 0.707 34.409 1.00 96.00 79 THR A CA 1
ATOM 640 C C . THR A 1 79 ? 0.619 -0.738 34.903 1.00 96.00 79 THR A C 1
ATOM 642 O O . THR A 1 79 ? 0.421 -1.669 34.128 1.00 96.00 79 THR A O 1
ATOM 645 N N . GLU A 1 80 ? 0.735 -0.946 36.217 1.00 93.00 80 GLU A N 1
ATOM 646 C CA . GLU A 1 80 ? 0.536 -2.276 36.819 1.00 93.00 80 GLU A CA 1
ATOM 647 C C . GLU A 1 80 ? -0.921 -2.773 36.718 1.00 93.00 80 GLU A C 1
ATOM 649 O O . GLU A 1 80 ? -1.168 -3.964 36.889 1.00 93.00 80 GLU A O 1
ATOM 654 N N . ASN A 1 81 ? -1.874 -1.878 36.420 1.00 92.38 81 ASN A N 1
ATOM 655 C CA . ASN A 1 81 ? -3.304 -2.166 36.285 1.00 92.38 81 ASN A CA 1
ATOM 656 C C . ASN A 1 81 ? -3.801 -1.849 34.865 1.00 92.38 81 ASN A C 1
ATOM 658 O O . ASN A 1 81 ? -4.813 -1.167 34.699 1.00 92.38 81 ASN A O 1
ATOM 662 N N . GLU A 1 82 ? -3.073 -2.300 33.846 1.00 95.06 82 GLU A N 1
ATOM 663 C CA . GLU A 1 82 ? -3.508 -2.167 32.455 1.00 95.06 82 GLU A CA 1
ATOM 664 C C . GLU A 1 82 ? -4.866 -2.861 32.242 1.00 95.06 82 GLU A C 1
ATOM 666 O O . GLU A 1 82 ? -5.063 -4.018 32.619 1.00 95.06 82 GLU A O 1
ATOM 671 N N . LEU A 1 83 ? -5.825 -2.116 31.692 1.00 95.69 83 LEU A N 1
ATOM 672 C CA . LEU A 1 83 ? -7.186 -2.566 31.429 1.00 95.69 83 LEU A CA 1
ATOM 673 C C . LEU A 1 83 ? -7.253 -3.318 30.092 1.00 95.69 83 LEU A C 1
ATOM 675 O O . LEU A 1 83 ? -6.443 -3.113 29.188 1.00 95.69 83 LEU A O 1
ATOM 679 N N . GLU A 1 84 ? -8.268 -4.166 29.943 1.00 94.50 84 GLU A N 1
ATOM 680 C CA . GLU A 1 84 ? -8.568 -4.817 28.666 1.00 94.50 84 GLU A CA 1
ATOM 681 C C . GLU A 1 84 ? -9.188 -3.815 27.671 1.00 94.50 84 GLU A C 1
ATOM 683 O O . GLU A 1 84 ? -9.922 -2.912 28.091 1.00 94.50 84 GLU A O 1
ATOM 688 N N . PRO A 1 85 ? -8.941 -3.964 26.355 1.00 94.44 85 PRO A N 1
ATOM 689 C CA . PRO A 1 85 ? -9.557 -3.118 25.341 1.00 94.44 85 PRO A CA 1
ATOM 690 C C . PRO A 1 85 ? -11.089 -3.184 25.410 1.00 94.44 85 PRO A C 1
ATOM 692 O O . PRO A 1 85 ? -11.652 -4.283 25.477 1.00 94.44 85 PRO A O 1
ATOM 695 N N . PRO A 1 86 ? -11.789 -2.038 25.323 1.00 92.75 86 PRO A N 1
ATOM 696 C CA . PRO A 1 86 ? -13.240 -2.042 25.249 1.00 92.75 86 PRO A CA 1
ATOM 697 C C . PRO A 1 86 ? -13.706 -2.713 23.948 1.00 92.75 86 PRO A C 1
ATOM 699 O O . PRO A 1 86 ? -13.016 -2.684 22.924 1.00 92.75 86 PRO A O 1
ATOM 702 N N . SER A 1 87 ? -14.886 -3.335 23.982 1.00 89.31 87 SER A N 1
ATOM 703 C CA . SER A 1 87 ? -15.419 -4.144 22.876 1.00 89.31 87 SER A CA 1
ATOM 704 C C . SER A 1 87 ? -16.798 -3.663 22.420 1.00 89.31 87 SER A C 1
ATOM 706 O O . SER A 1 87 ? -17.544 -3.070 23.196 1.00 89.31 87 SER A O 1
ATOM 708 N N . LEU A 1 88 ? -17.089 -3.885 21.131 1.00 80.25 88 LEU A N 1
ATOM 709 C CA . LEU A 1 88 ? -18.370 -3.594 20.472 1.00 80.25 88 LEU A CA 1
ATOM 710 C C . LEU A 1 88 ? -19.393 -4.719 20.640 1.00 80.25 88 LEU A C 1
ATOM 712 O O . LEU A 1 88 ? -18.970 -5.897 20.621 1.00 80.25 88 LEU A O 1
#

Sequence (88 aa):
MGVTSVRLQPEIENPLENLSKKLDRSKNYLINQAIKEFLARKSLEEQRWDETIKAIDSVKSGKVIAEKEVNEWLESWGTENELEPPSL

pLDDT: mean 95.28, std 4.18, range [66.62, 98.31]

Radius of gyration: 24.22 Å; chains: 1; bounding box: 48×28×63 Å